Protein AF-A0A944BDN7-F1 (afdb_monomer)

Secondary structure (DSSP, 8-state):
--SHHHHHHHHHHHHHHHHHHHHT----EEETTEEEEEEEETTEEEEEEEEETTTTEEEEEE-S--SEEE--SEEEETTEEEEEEEE--SS----SEEEE-TT--EE-HHHH--TT----EEEE-TT-SSEEEETTEEEETTEEEE--------------

Radius of gyration: 23.09 Å; Cα contacts (8 Å, |Δi|>4): 285; chains: 1; bounding box: 70×32×76 Å

Structure (mmCIF, N/CA/C/O backbone):
data_AF-A0A944BDN7-F1
#
_entry.id   AF-A0A944BDN7-F1
#
loop_
_atom_site.group_PDB
_atom_site.id
_atom_site.type_symbol
_atom_site.label_atom_id
_atom_site.label_alt_id
_atom_site.label_comp_id
_atom_site.label_asym_id
_atom_site.label_entity_id
_atom_site.label_seq_id
_atom_site.pdbx_PDB_ins_code
_atom_site.Cartn_x
_atom_site.Cartn_y
_atom_site.Cartn_z
_atom_site.occupancy
_atom_site.B_iso_or_equiv
_atom_site.auth_seq_id
_atom_site.auth_comp_id
_atom_site.auth_asym_id
_atom_site.auth_atom_id
_atom_site.pdbx_PDB_model_num
ATOM 1 N N . MET A 1 1 ? -31.559 -2.593 60.117 1.00 49.09 1 MET A N 1
ATOM 2 C CA . MET A 1 1 ? -30.182 -2.458 59.587 1.00 49.09 1 MET A CA 1
ATOM 3 C C . MET A 1 1 ? -29.843 -3.607 58.622 1.00 49.09 1 MET A C 1
ATOM 5 O O . MET A 1 1 ? -29.016 -4.442 58.945 1.00 49.09 1 MET A O 1
ATOM 9 N N . LYS A 1 2 ? -30.503 -3.702 57.455 1.00 47.28 2 LYS A N 1
ATOM 10 C CA . LYS A 1 2 ? -30.218 -4.741 56.430 1.00 47.28 2 LYS A CA 1
ATOM 11 C C . LYS A 1 2 ? -29.821 -4.174 55.055 1.00 47.28 2 LYS A C 1
ATOM 13 O O . LYS A 1 2 ? -29.428 -4.930 54.183 1.00 47.28 2 LYS A O 1
ATOM 18 N N . TYR A 1 3 ? -29.879 -2.852 54.877 1.00 44.03 3 TYR A N 1
ATOM 19 C CA . TYR A 1 3 ? -29.644 -2.192 53.585 1.00 44.03 3 TYR A CA 1
ATOM 20 C C . TYR A 1 3 ? -28.173 -1.833 53.308 1.00 44.03 3 TYR A C 1
ATOM 22 O O . TYR A 1 3 ? -27.799 -1.670 52.154 1.00 44.03 3 TYR A O 1
ATOM 30 N N . ILE A 1 4 ? -27.323 -1.750 54.338 1.00 43.09 4 ILE A N 1
ATOM 31 C CA . ILE A 1 4 ? -25.919 -1.324 54.178 1.00 43.09 4 ILE A CA 1
ATOM 32 C C . ILE A 1 4 ? -25.045 -2.458 53.611 1.00 43.09 4 ILE A C 1
ATOM 34 O O . ILE A 1 4 ? -24.152 -2.205 52.809 1.00 43.09 4 ILE A O 1
ATOM 38 N N . ALA A 1 5 ? -25.340 -3.719 53.947 1.00 41.03 5 ALA A N 1
ATOM 39 C CA . ALA A 1 5 ? -24.561 -4.867 53.471 1.00 41.03 5 ALA A CA 1
ATOM 40 C C . ALA A 1 5 ? -24.720 -5.122 51.957 1.00 41.03 5 ALA A C 1
ATOM 42 O O . ALA A 1 5 ? -23.757 -5.493 51.289 1.00 41.03 5 ALA A O 1
ATOM 43 N N . THR A 1 6 ? -25.906 -4.869 51.392 1.00 40.66 6 THR A N 1
ATOM 44 C CA . THR A 1 6 ? -26.178 -5.101 49.962 1.00 40.66 6 THR A CA 1
ATOM 45 C C . THR A 1 6 ? -25.452 -4.100 49.058 1.00 40.66 6 THR A C 1
ATOM 47 O O . THR A 1 6 ? -24.956 -4.482 48.002 1.00 40.66 6 THR A O 1
ATOM 50 N N . ILE A 1 7 ? -25.322 -2.840 49.490 1.00 44.16 7 ILE A N 1
ATOM 51 C CA . ILE A 1 7 ? -24.692 -1.764 48.701 1.00 44.16 7 ILE A CA 1
ATOM 52 C C . ILE A 1 7 ? -23.173 -1.976 48.570 1.00 44.16 7 ILE A C 1
ATOM 54 O O . ILE A 1 7 ? -22.588 -1.713 47.517 1.00 44.16 7 ILE A O 1
ATOM 58 N N . ILE A 1 8 ? -22.530 -2.511 49.613 1.00 45.97 8 ILE A N 1
ATOM 59 C CA . ILE A 1 8 ? -21.083 -2.775 49.614 1.00 45.97 8 ILE A CA 1
ATOM 60 C C . ILE A 1 8 ? -20.741 -3.924 48.650 1.00 45.97 8 ILE A C 1
ATOM 62 O O . ILE A 1 8 ? -19.749 -3.847 47.928 1.00 45.97 8 ILE A O 1
ATOM 66 N N . CYS A 1 9 ? -21.591 -4.952 48.559 1.00 42.69 9 CYS A N 1
ATOM 67 C CA . CYS A 1 9 ? -21.356 -6.098 47.675 1.00 42.69 9 CYS A CA 1
ATOM 68 C C . CYS A 1 9 ? -21.404 -5.713 46.181 1.00 42.69 9 CYS A C 1
ATOM 70 O O . CYS A 1 9 ? -20.581 -6.173 45.391 1.00 42.69 9 CYS A O 1
ATOM 72 N N . THR A 1 10 ? -22.303 -4.802 45.793 1.00 48.69 10 THR A N 1
ATOM 73 C CA . THR A 1 10 ? -22.392 -4.310 44.407 1.00 48.69 10 THR A CA 1
ATOM 74 C C . THR A 1 10 ? -21.248 -3.368 44.026 1.00 48.69 10 THR A C 1
ATOM 76 O O . THR A 1 10 ? -20.785 -3.404 42.889 1.00 48.69 10 THR A O 1
ATOM 79 N N . ALA A 1 11 ? -20.749 -2.558 44.966 1.00 45.28 11 ALA A N 1
ATOM 80 C CA . ALA A 1 11 ? -19.653 -1.622 44.703 1.00 45.28 11 ALA A CA 1
ATOM 81 C C . ALA A 1 11 ? -18.308 -2.339 44.474 1.00 45.28 11 ALA A C 1
ATOM 83 O O . ALA A 1 11 ? -17.548 -1.955 43.586 1.00 45.28 11 ALA A O 1
ATOM 84 N N . VAL A 1 12 ? -18.037 -3.416 45.221 1.00 53.69 12 VAL A N 1
ATOM 85 C CA . VAL A 1 12 ? -16.815 -4.226 45.057 1.00 53.69 12 VAL A CA 1
ATOM 86 C C . VAL A 1 12 ? -16.850 -5.024 43.749 1.00 53.69 12 VAL A C 1
ATOM 88 O O . VAL A 1 12 ? -15.841 -5.089 43.048 1.00 53.69 12 VAL A O 1
ATOM 91 N N . GLY A 1 13 ? -18.017 -5.562 43.373 1.00 47.41 13 GLY A N 1
ATOM 92 C CA . GLY A 1 13 ? -18.203 -6.232 42.082 1.00 47.41 13 GLY A CA 1
ATOM 93 C C . GLY A 1 13 ? -17.990 -5.296 40.887 1.00 47.41 13 GLY A C 1
ATOM 94 O O . GLY A 1 13 ? -17.350 -5.686 39.914 1.00 47.41 13 GLY A O 1
ATOM 95 N N . LEU A 1 14 ? -18.452 -4.043 40.979 1.00 44.72 14 LEU A N 1
ATOM 96 C CA . LEU A 1 14 ? -18.253 -3.040 39.930 1.00 44.72 14 LEU A CA 1
ATOM 97 C C . LEU A 1 14 ? -16.778 -2.619 39.812 1.00 44.72 14 LEU A C 1
ATOM 99 O O . LEU A 1 14 ? -16.263 -2.526 38.701 1.00 44.72 14 LEU A O 1
ATOM 103 N N . LEU A 1 15 ? -16.072 -2.429 40.935 1.00 48.06 15 LEU A N 1
ATOM 104 C CA . LEU A 1 15 ? -14.639 -2.106 40.919 1.00 48.06 15 LEU A CA 1
ATOM 105 C C . LEU A 1 15 ? -13.792 -3.241 40.327 1.00 48.06 15 LEU A C 1
ATOM 107 O O . LEU A 1 15 ? -12.884 -2.971 39.545 1.00 48.06 15 LEU A O 1
ATOM 111 N N . ALA A 1 16 ? -14.107 -4.495 40.669 1.00 48.88 16 ALA A N 1
ATOM 112 C CA . ALA A 1 16 ? -13.433 -5.670 40.119 1.00 48.88 16 ALA A CA 1
ATOM 113 C C . ALA A 1 16 ? -13.690 -5.836 38.611 1.00 48.88 16 ALA A C 1
ATOM 115 O O . ALA A 1 16 ? -12.804 -6.263 37.874 1.00 48.88 16 ALA A O 1
ATOM 116 N N . LEU A 1 17 ? -14.877 -5.450 38.131 1.00 40.81 17 LEU A N 1
ATOM 117 C CA . LEU A 1 17 ? -15.188 -5.445 36.702 1.00 40.81 17 LEU A CA 1
ATOM 118 C C . LEU A 1 17 ? -14.401 -4.351 35.960 1.00 40.81 17 LEU A C 1
ATOM 120 O O . LEU A 1 17 ? -13.863 -4.602 34.885 1.00 40.81 17 LEU A O 1
ATOM 124 N N . ILE A 1 18 ? -14.288 -3.152 36.545 1.00 45.44 18 ILE A N 1
ATOM 125 C CA . ILE A 1 18 ? -13.548 -2.025 35.952 1.00 45.44 18 ILE A CA 1
ATOM 126 C C . ILE A 1 18 ? -12.051 -2.342 35.850 1.00 45.44 18 ILE A C 1
ATOM 128 O O . ILE A 1 18 ? -11.437 -2.045 34.822 1.00 45.44 18 ILE A O 1
ATOM 132 N N . THR A 1 19 ? -11.456 -2.972 36.868 1.00 43.41 19 THR A N 1
ATOM 133 C CA . THR A 1 19 ? -10.043 -3.380 36.818 1.00 43.41 19 THR A CA 1
ATOM 134 C C . THR A 1 19 ? -9.804 -4.529 35.841 1.00 43.41 19 THR A C 1
ATOM 136 O O . THR A 1 19 ? -8.815 -4.500 35.111 1.00 43.41 19 THR A O 1
ATOM 139 N N . TYR A 1 20 ? -10.724 -5.494 35.743 1.00 35.38 20 TYR A N 1
ATOM 140 C CA . TYR A 1 20 ? -10.607 -6.601 34.788 1.00 35.38 20 TYR A CA 1
ATOM 141 C C . TYR A 1 20 ? -10.708 -6.133 33.326 1.00 35.38 20 TYR A C 1
ATOM 143 O O . TYR A 1 20 ? -9.964 -6.607 32.469 1.00 35.38 20 TYR A O 1
ATOM 151 N N . VAL A 1 21 ? -11.557 -5.139 33.038 1.00 41.97 21 VAL A N 1
ATOM 152 C CA . VAL A 1 21 ? -11.663 -4.533 31.697 1.00 41.97 21 VAL A CA 1
ATOM 153 C C . VAL A 1 21 ? -10.387 -3.773 31.308 1.00 41.97 21 VAL A C 1
ATOM 155 O O . VAL A 1 21 ? -9.999 -3.802 30.142 1.00 41.97 21 VAL A O 1
ATOM 158 N N . HIS A 1 22 ? -9.684 -3.154 32.263 1.00 49.41 22 HIS A N 1
ATOM 159 C CA . HIS A 1 22 ? -8.402 -2.491 31.984 1.00 49.41 22 HIS A CA 1
ATOM 160 C C . HIS A 1 22 ? -7.258 -3.477 31.684 1.00 49.41 22 HIS A C 1
ATOM 162 O O . HIS A 1 22 ? -6.333 -3.117 30.962 1.00 49.41 22 HIS A O 1
ATOM 168 N N . MET A 1 23 ? -7.311 -4.717 32.185 1.00 39.00 23 MET A N 1
ATOM 169 C CA . MET A 1 23 ? -6.240 -5.712 31.996 1.00 39.00 23 MET A CA 1
ATOM 170 C C . MET A 1 23 ? -6.269 -6.449 30.648 1.00 39.00 23 MET A C 1
ATOM 172 O O . MET A 1 23 ? -5.298 -7.124 30.314 1.00 39.00 23 MET A O 1
ATOM 176 N N . LEU A 1 24 ? -7.343 -6.328 29.865 1.00 43.53 24 LEU A N 1
ATOM 177 C CA . LEU A 1 24 ? -7.469 -6.981 28.553 1.00 43.53 24 LEU A CA 1
ATOM 178 C C . LEU A 1 24 ? -7.237 -6.030 27.374 1.00 43.53 24 LEU A C 1
ATOM 180 O O . LEU A 1 24 ? -7.395 -6.434 26.219 1.00 43.53 24 LEU A O 1
ATOM 184 N N . MET A 1 25 ? -6.872 -4.773 27.641 1.00 41.41 25 MET A N 1
ATOM 185 C CA . MET A 1 25 ? -6.595 -3.832 26.568 1.00 41.41 25 MET A CA 1
ATOM 186 C C . MET A 1 25 ? -5.186 -4.058 26.003 1.00 41.41 25 MET A C 1
ATOM 188 O O . MET A 1 25 ? -4.218 -4.148 26.761 1.00 41.41 25 MET A O 1
ATOM 192 N N . PRO A 1 26 ? -5.050 -4.152 24.673 1.00 47.59 26 PRO A N 1
ATOM 193 C CA . PRO A 1 26 ? -3.749 -4.143 24.017 1.00 47.59 26 PRO A CA 1
ATOM 194 C C . PRO A 1 26 ? -3.025 -2.829 24.313 1.00 47.59 26 PRO A C 1
ATOM 196 O O . PRO A 1 26 ? -3.636 -1.779 24.518 1.00 47.59 26 PRO A O 1
ATOM 199 N N . THR A 1 27 ? -1.702 -2.874 24.281 1.00 50.56 27 THR A N 1
ATOM 200 C CA . THR A 1 27 ? -0.841 -1.706 24.445 1.00 50.56 27 THR A CA 1
ATOM 201 C C . THR A 1 27 ? -0.886 -0.826 23.190 1.00 50.56 27 THR A C 1
ATOM 203 O O . THR A 1 27 ? 0.023 -0.856 22.364 1.00 50.56 27 THR A O 1
ATOM 206 N N . GLU A 1 28 ? -1.939 -0.016 23.039 1.00 56.44 28 GLU A N 1
ATOM 207 C CA . GLU A 1 28 ? -1.866 1.182 22.199 1.00 56.44 28 GLU A CA 1
ATOM 208 C C . GLU A 1 28 ? -0.836 2.125 22.826 1.00 56.44 28 GLU A C 1
ATOM 210 O O . GLU A 1 28 ? -0.940 2.502 23.996 1.00 56.44 28 GLU A O 1
ATOM 215 N N . LYS A 1 29 ? 0.190 2.494 22.060 1.00 59.22 29 LYS A N 1
ATOM 216 C CA . LYS A 1 29 ? 1.153 3.508 22.486 1.00 59.22 29 LYS A CA 1
ATOM 217 C C . LYS A 1 29 ? 0.855 4.795 21.735 1.00 59.22 29 LYS A C 1
ATOM 219 O O . LYS A 1 29 ? 0.697 4.795 20.516 1.00 59.22 29 LYS A O 1
ATOM 224 N N . GLN A 1 30 ? 0.775 5.893 22.474 1.00 52.03 30 GLN A N 1
ATOM 225 C CA . GLN A 1 30 ? 0.790 7.231 21.903 1.00 52.03 30 GLN A CA 1
ATOM 226 C C . GLN A 1 30 ? 2.258 7.645 21.784 1.00 52.03 30 GLN A C 1
ATOM 228 O O . GLN A 1 30 ? 2.919 7.871 22.795 1.00 52.03 30 GLN A O 1
ATOM 233 N N . LEU A 1 31 ? 2.772 7.699 20.558 1.00 50.09 31 LEU A N 1
ATOM 234 C CA . LEU A 1 31 ? 4.100 8.233 20.261 1.00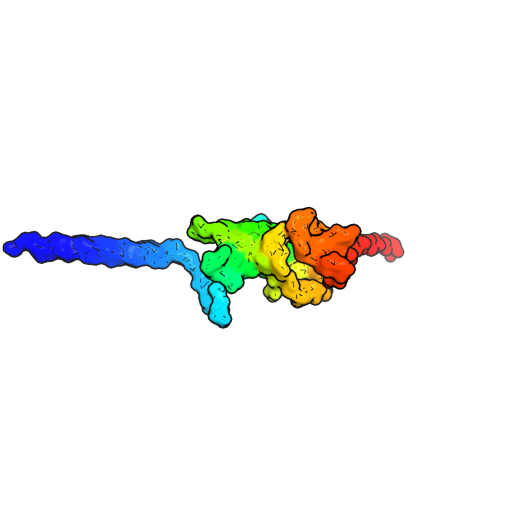 50.09 31 LEU A CA 1
ATOM 235 C C . LEU A 1 31 ? 3.898 9.463 19.375 1.00 50.09 31 LEU A C 1
ATOM 237 O O . LEU A 1 31 ? 3.219 9.364 18.357 1.00 50.09 31 LEU A O 1
ATOM 241 N N . ASP A 1 32 ? 4.404 10.627 19.784 1.00 51.16 32 ASP A N 1
ATOM 242 C CA . ASP A 1 32 ? 4.340 11.874 19.002 1.00 51.16 32 ASP A CA 1
ATOM 243 C C . ASP A 1 32 ? 2.936 12.215 18.457 1.00 51.16 32 ASP A C 1
ATOM 245 O O . ASP A 1 32 ? 2.761 12.566 17.293 1.00 51.16 32 ASP A O 1
ATOM 249 N N . ASN A 1 33 ? 1.898 12.070 19.295 1.00 52.41 33 ASN A N 1
ATOM 250 C CA . ASN A 1 33 ? 0.478 12.254 18.937 1.00 52.41 33 ASN A CA 1
ATOM 251 C C . ASN A 1 33 ? -0.073 11.308 17.853 1.00 52.41 33 ASN A C 1
ATOM 253 O O . ASN A 1 33 ? -1.235 11.437 17.460 1.00 52.41 33 ASN A O 1
ATOM 257 N N . LYS A 1 34 ? 0.702 10.311 17.423 1.00 64.62 34 LYS A N 1
ATOM 258 C CA . LYS A 1 34 ? 0.259 9.244 16.532 1.00 64.62 34 LYS A CA 1
ATOM 259 C C . LYS A 1 34 ? -0.079 8.020 17.374 1.00 64.62 34 LYS A C 1
ATOM 261 O O . LYS A 1 34 ? 0.745 7.490 18.117 1.00 64.62 34 LYS A O 1
ATOM 266 N N . PHE A 1 35 ? -1.326 7.580 17.283 1.00 66.19 35 PHE A N 1
ATOM 267 C CA . PHE A 1 35 ? -1.707 6.297 17.853 1.00 66.19 35 PHE A CA 1
ATOM 268 C C . PHE A 1 35 ? -1.112 5.205 16.967 1.00 66.19 35 PHE A C 1
ATOM 270 O O . PHE A 1 35 ? -1.301 5.229 15.745 1.00 66.19 35 PHE A O 1
ATOM 277 N N . ILE A 1 36 ? -0.379 4.284 17.586 1.00 83.31 36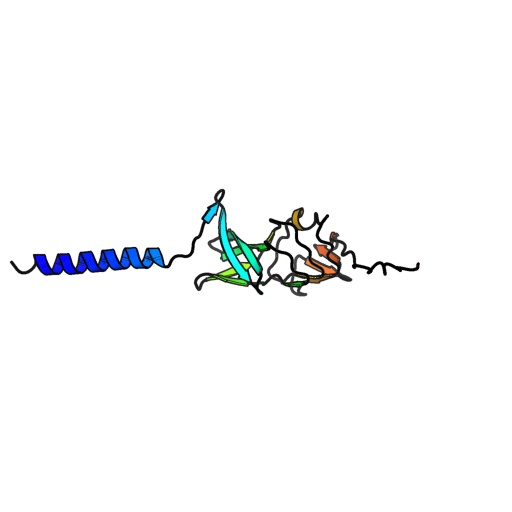 ILE A N 1
ATOM 278 C CA . ILE A 1 36 ? 0.255 3.169 16.894 1.00 83.31 36 ILE A CA 1
ATOM 279 C C . ILE A 1 36 ? -0.072 1.847 17.580 1.00 83.31 36 ILE A C 1
ATOM 281 O O . ILE A 1 36 ? -0.181 1.775 18.807 1.00 83.31 36 ILE A O 1
ATOM 285 N N . PHE A 1 37 ? -0.200 0.799 16.776 1.00 85.62 37 PHE A N 1
ATOM 286 C CA . PHE A 1 37 ? -0.284 -0.574 17.255 1.00 85.62 37 PHE A CA 1
ATOM 287 C C . PHE A 1 37 ? 0.567 -1.489 16.379 1.00 85.62 37 PHE A C 1
ATOM 289 O O . PHE A 1 37 ? 0.821 -1.204 15.210 1.00 85.62 37 PHE A O 1
ATOM 296 N N . GLU A 1 38 ? 1.028 -2.591 16.958 1.00 87.19 38 GLU A N 1
ATOM 297 C CA . GLU A 1 38 ? 1.806 -3.600 16.250 1.00 87.19 38 GLU A CA 1
ATOM 298 C C . GLU A 1 38 ? 0.970 -4.858 16.060 1.00 87.19 38 GLU A C 1
ATOM 300 O O . GLU A 1 38 ? 0.265 -5.302 16.968 1.00 87.19 38 GLU A O 1
ATOM 305 N N . GLN A 1 39 ? 1.071 -5.461 14.882 1.00 85.94 39 GLN A N 1
ATOM 306 C CA . GLN A 1 39 ? 0.411 -6.725 14.597 1.00 85.94 39 GLN A CA 1
ATOM 307 C C . GLN A 1 39 ? 1.278 -7.575 13.678 1.00 85.94 39 GLN A C 1
ATOM 309 O O . GLN A 1 39 ? 1.965 -7.070 12.790 1.00 85.94 39 GLN A O 1
ATOM 314 N N . LYS A 1 40 ? 1.244 -8.891 13.897 1.00 84.38 40 LYS A N 1
ATOM 315 C CA . LYS A 1 40 ? 1.830 -9.845 12.962 1.00 84.38 40 LYS A CA 1
ATOM 316 C C . LYS A 1 40 ? 0.877 -10.068 11.795 1.00 84.38 40 LYS A C 1
ATOM 318 O O . LYS A 1 40 ? -0.250 -10.514 11.994 1.00 84.38 40 LYS A O 1
ATOM 323 N N . VAL A 1 41 ? 1.364 -9.816 10.589 1.00 80.56 41 VAL A N 1
ATOM 324 C CA . VAL A 1 41 ? 0.713 -10.167 9.326 1.00 80.56 41 VAL A CA 1
ATOM 325 C C . VAL A 1 41 ? 1.685 -11.065 8.575 1.00 80.56 41 VAL A C 1
ATOM 327 O O . VAL A 1 41 ? 2.839 -10.693 8.386 1.00 80.56 41 VAL A O 1
ATOM 330 N N . ASN A 1 42 ? 1.253 -12.267 8.186 1.00 77.38 42 ASN A N 1
ATOM 331 C CA . ASN A 1 42 ? 2.097 -13.227 7.460 1.00 77.38 42 ASN A CA 1
ATOM 332 C C . ASN A 1 42 ? 3.466 -13.458 8.137 1.00 77.38 42 ASN A C 1
ATOM 334 O O . ASN A 1 42 ? 4.511 -13.419 7.493 1.00 77.38 42 ASN A O 1
ATOM 338 N N . ASN A 1 43 ? 3.451 -13.658 9.461 1.00 77.25 43 ASN A N 1
ATOM 339 C CA . ASN A 1 43 ? 4.630 -13.830 10.324 1.00 77.25 43 ASN A CA 1
ATOM 340 C C . ASN A 1 43 ? 5.572 -12.625 10.443 1.00 77.25 43 ASN A C 1
ATOM 342 O O . ASN A 1 43 ? 6.620 -12.747 11.077 1.00 77.25 43 ASN A O 1
ATOM 346 N N . VAL A 1 44 ? 5.190 -11.455 9.930 1.00 77.50 44 VAL A N 1
ATOM 347 C CA . VAL A 1 44 ? 5.977 -10.230 10.066 1.00 77.50 44 VAL A CA 1
ATOM 348 C C . VAL A 1 44 ? 5.271 -9.209 10.920 1.00 77.50 44 VAL A C 1
ATOM 350 O O . VAL A 1 44 ? 4.097 -8.902 10.731 1.00 77.50 44 VAL A O 1
ATOM 353 N N . THR A 1 45 ? 6.016 -8.695 11.894 1.00 84.56 45 THR A N 1
ATOM 354 C CA . THR A 1 45 ? 5.573 -7.585 12.725 1.00 84.56 45 THR A CA 1
ATOM 355 C C . THR A 1 45 ? 5.534 -6.321 11.880 1.00 84.56 45 THR A C 1
ATOM 357 O O . THR A 1 45 ? 6.542 -5.900 11.305 1.00 84.56 45 THR A O 1
ATOM 360 N N . MET A 1 46 ? 4.357 -5.718 11.828 1.00 86.19 46 MET A N 1
ATOM 361 C CA . MET A 1 46 ? 4.102 -4.449 11.169 1.00 86.19 46 MET A CA 1
ATOM 362 C C . MET A 1 46 ? 3.627 -3.445 12.214 1.00 86.19 46 MET A C 1
ATOM 364 O O . MET A 1 46 ? 2.832 -3.791 13.093 1.00 86.19 46 MET A O 1
ATOM 368 N N . THR A 1 47 ? 4.123 -2.216 12.117 1.00 89.31 47 THR A N 1
ATOM 369 C CA . THR A 1 47 ? 3.580 -1.066 12.835 1.00 89.31 47 THR A CA 1
ATOM 370 C C . THR A 1 47 ? 2.436 -0.496 12.003 1.00 89.31 47 THR A C 1
ATOM 372 O O . THR A 1 47 ? 2.595 -0.246 10.809 1.00 89.31 47 THR A O 1
ATOM 375 N N . PHE A 1 48 ? 1.299 -0.242 12.633 1.00 90.06 48 PHE A N 1
ATOM 376 C CA . PHE A 1 48 ? 0.182 0.480 12.044 1.00 90.06 48 PHE A CA 1
ATOM 377 C C . PHE A 1 48 ? 0.018 1.805 12.760 1.00 90.06 48 PHE A C 1
ATOM 379 O O . PHE A 1 48 ? 0.108 1.874 13.983 1.00 90.06 48 PHE A O 1
ATOM 386 N N . SER A 1 49 ? -0.221 2.863 11.997 1.00 90.94 49 SER A N 1
ATOM 387 C CA . SER A 1 49 ? -0.529 4.179 12.541 1.00 90.94 49 SER A CA 1
ATOM 388 C C . SER A 1 49 ? -1.870 4.669 12.030 1.00 90.94 49 SER A C 1
ATOM 390 O O . SER A 1 49 ? -2.126 4.593 10.832 1.00 90.94 49 SER A O 1
ATOM 392 N N . TYR A 1 50 ? -2.699 5.251 12.891 1.00 89.94 50 TYR A N 1
ATOM 393 C CA . TYR A 1 50 ? -3.952 5.848 12.430 1.00 89.94 50 TYR A CA 1
ATOM 394 C C . TYR A 1 50 ? -3.682 7.069 11.543 1.00 89.94 50 TYR A C 1
ATOM 396 O O . TYR A 1 50 ? -2.980 7.995 11.948 1.00 89.94 50 TYR A O 1
ATOM 404 N N . ILE A 1 51 ? -4.271 7.065 10.348 1.00 88.38 51 ILE A N 1
ATOM 405 C CA . ILE A 1 51 ? -4.408 8.251 9.493 1.00 88.38 51 ILE A CA 1
ATOM 406 C C . ILE A 1 51 ? -5.692 8.976 9.875 1.00 88.38 51 ILE A C 1
ATOM 408 O O . ILE A 1 51 ? -5.699 10.186 10.077 1.00 88.38 51 ILE A O 1
ATOM 412 N N . ASN A 1 52 ? -6.779 8.217 10.017 1.00 87.94 52 ASN A N 1
ATOM 413 C CA . ASN A 1 52 ? -8.073 8.744 10.407 1.00 87.94 52 ASN A CA 1
ATOM 414 C C . ASN A 1 52 ? -8.831 7.690 11.224 1.00 87.94 52 ASN A C 1
ATOM 416 O O . ASN A 1 52 ? -9.166 6.607 10.742 1.00 87.94 52 ASN A O 1
ATOM 420 N N . LYS A 1 53 ? -9.089 8.011 12.496 1.00 82.31 53 LYS A N 1
ATOM 421 C CA . LYS A 1 53 ? -9.766 7.098 13.427 1.00 82.31 53 LYS A CA 1
ATOM 422 C C . LYS A 1 53 ? -11.242 6.910 13.083 1.00 82.31 53 LYS A C 1
ATOM 424 O O . LYS A 1 53 ? -11.770 5.817 13.258 1.00 82.31 53 LYS A O 1
ATOM 429 N N . GLN A 1 54 ? -11.903 7.956 12.592 1.00 86.75 54 GLN A N 1
ATOM 430 C CA . GLN A 1 54 ? -13.324 7.947 12.259 1.00 86.75 54 GLN A CA 1
ATOM 431 C C . GLN A 1 54 ? -13.598 7.063 11.036 1.00 86.75 54 GLN A C 1
ATOM 433 O O . GLN A 1 54 ? -14.539 6.272 11.049 1.00 86.75 54 GLN A O 1
ATOM 438 N N . THR A 1 55 ? -12.753 7.155 10.007 1.00 91.56 55 THR A N 1
ATOM 439 C CA . THR A 1 55 ? -12.856 6.339 8.783 1.00 91.56 55 THR A CA 1
ATOM 440 C C . THR A 1 55 ? -12.145 4.991 8.894 1.00 91.56 55 THR A C 1
ATOM 442 O O . THR A 1 55 ? -12.257 4.174 7.983 1.00 91.56 55 THR A O 1
ATOM 445 N N . LYS A 1 56 ? -11.465 4.724 10.021 1.00 93.38 56 LYS A N 1
ATOM 446 C CA . LYS A 1 56 ? -10.694 3.496 10.284 1.00 93.38 56 LYS A CA 1
ATOM 447 C C . LYS A 1 56 ? -9.597 3.265 9.241 1.00 93.38 56 LYS A C 1
ATOM 449 O O . LYS A 1 56 ? -9.347 2.136 8.823 1.00 93.38 56 LYS A O 1
ATOM 454 N N . GLU A 1 57 ? -8.944 4.344 8.831 1.00 94.44 57 GLU A N 1
ATOM 455 C CA . GLU A 1 57 ? -7.845 4.322 7.873 1.00 94.44 57 GLU A CA 1
ATOM 456 C C . GLU A 1 57 ? -6.501 4.353 8.600 1.00 94.44 57 GLU A C 1
ATOM 458 O O . GLU A 1 57 ? -6.275 5.175 9.499 1.00 94.44 57 GLU A O 1
ATOM 463 N N . VAL A 1 58 ? -5.601 3.459 8.195 1.00 94.31 58 VAL A N 1
ATOM 464 C CA . VAL A 1 58 ? -4.271 3.312 8.789 1.00 94.31 58 VAL A CA 1
ATOM 465 C C . VAL A 1 58 ? -3.169 3.333 7.730 1.00 94.31 58 VAL A C 1
ATOM 467 O O . VAL A 1 58 ? -3.370 2.946 6.576 1.00 94.31 58 VAL A O 1
ATOM 470 N N . SER A 1 59 ? -1.997 3.783 8.163 1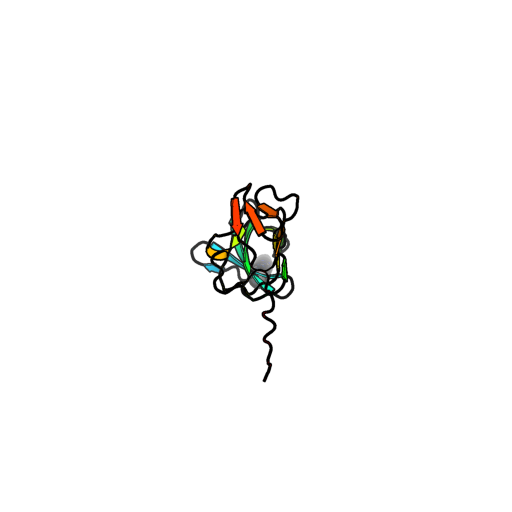.00 93.25 59 SER A N 1
ATOM 471 C CA . SER A 1 59 ? -0.715 3.626 7.484 1.00 93.25 59 SER A CA 1
ATOM 472 C C . SER A 1 59 ? -0.019 2.375 8.014 1.00 93.25 59 SER A C 1
ATOM 474 O O . SER A 1 59 ? -0.079 2.112 9.218 1.00 93.25 59 SER A O 1
ATOM 476 N N . MET A 1 60 ? 0.611 1.603 7.133 1.00 90.69 60 MET A N 1
ATOM 477 C CA . MET A 1 60 ? 1.336 0.377 7.463 1.00 90.69 60 MET A CA 1
ATOM 478 C C . MET A 1 60 ? 2.838 0.556 7.232 1.00 90.69 60 MET A C 1
ATOM 480 O O . MET A 1 60 ? 3.254 0.956 6.146 1.00 90.69 60 MET A O 1
ATOM 484 N N . SER A 1 61 ? 3.639 0.148 8.217 1.00 87.81 61 SER A N 1
ATOM 485 C CA . SER A 1 61 ? 5.101 0.093 8.156 1.00 87.81 61 SER A CA 1
ATOM 486 C C . SER A 1 61 ? 5.604 -1.303 8.535 1.00 87.81 61 SER A C 1
ATOM 488 O O . SER A 1 61 ? 5.444 -1.713 9.689 1.00 87.81 61 SER A O 1
ATOM 490 N N . PRO A 1 62 ? 6.244 -2.062 7.632 1.00 80.62 62 PRO A N 1
ATOM 491 C CA . PRO A 1 62 ? 6.881 -3.317 8.009 1.00 80.62 62 PRO A CA 1
ATOM 492 C C . PRO A 1 62 ? 8.165 -3.043 8.796 1.00 80.62 62 PRO A C 1
ATOM 494 O O . PRO A 1 62 ? 8.948 -2.164 8.431 1.00 80.62 62 PRO A O 1
ATOM 497 N N . ARG A 1 63 ? 8.412 -3.823 9.856 1.00 73.19 63 ARG A N 1
ATOM 498 C CA . ARG A 1 63 ? 9.660 -3.730 10.638 1.00 73.19 63 ARG A CA 1
ATOM 499 C C . ARG A 1 63 ? 10.786 -4.623 10.133 1.00 73.19 63 ARG A C 1
ATOM 501 O O . ARG A 1 63 ? 11.934 -4.401 10.505 1.00 73.19 63 ARG A O 1
ATOM 508 N N . TYR A 1 64 ? 10.475 -5.626 9.315 1.00 67.50 64 TYR A N 1
ATOM 509 C CA . TYR A 1 64 ? 11.437 -6.648 8.918 1.00 67.50 64 TYR A CA 1
ATOM 510 C C . TYR A 1 64 ? 11.381 -6.983 7.432 1.00 67.50 64 TYR A C 1
ATOM 512 O O . TYR A 1 64 ? 10.388 -6.753 6.743 1.00 67.50 64 TYR A O 1
ATOM 520 N N . ILE A 1 65 ? 12.491 -7.573 7.002 1.00 63.44 65 ILE A N 1
ATOM 521 C CA . ILE A 1 65 ? 12.784 -8.103 5.677 1.00 63.44 65 ILE A CA 1
ATOM 522 C C . ILE A 1 65 ? 11.772 -9.196 5.300 1.00 63.44 65 ILE A C 1
ATOM 524 O O . ILE A 1 65 ? 11.610 -10.180 6.025 1.00 63.44 65 ILE A O 1
ATOM 528 N N . GLN A 1 66 ? 11.127 -9.042 4.144 1.00 69.75 66 GLN A N 1
ATOM 529 C CA . GLN A 1 66 ? 10.405 -10.112 3.457 1.00 69.75 66 GLN A CA 1
ATOM 530 C C . GLN A 1 66 ? 10.763 -10.059 1.989 1.00 69.75 66 GLN A C 1
ATOM 532 O O . GLN A 1 66 ? 10.511 -9.046 1.351 1.00 69.75 66 GLN A O 1
ATOM 537 N N . ARG A 1 67 ? 11.228 -11.181 1.435 1.00 77.19 67 ARG A N 1
ATOM 538 C CA . ARG A 1 67 ? 11.440 -11.298 -0.012 1.00 77.19 67 ARG A CA 1
ATOM 539 C C . ARG A 1 67 ? 10.169 -11.012 -0.806 1.00 77.19 67 ARG A C 1
ATOM 541 O O . ARG A 1 67 ? 10.243 -10.384 -1.845 1.00 77.19 67 ARG A O 1
A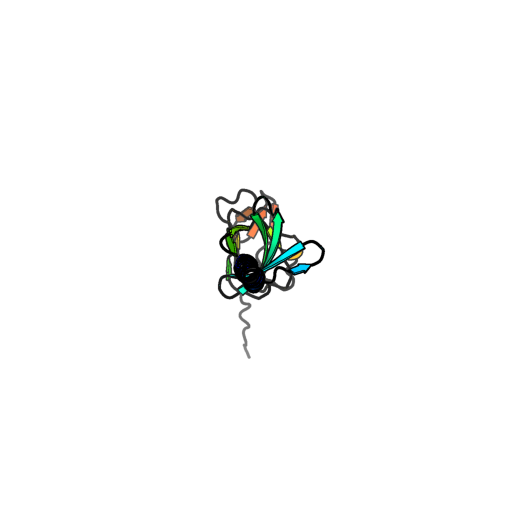TOM 548 N N . ASN A 1 68 ? 9.014 -11.440 -0.304 1.00 83.12 68 ASN A N 1
ATOM 549 C CA . ASN A 1 68 ? 7.727 -11.212 -0.952 1.00 83.12 68 ASN A CA 1
ATOM 550 C C . ASN A 1 68 ? 6.814 -10.479 0.023 1.00 83.12 68 ASN A C 1
ATOM 552 O O . ASN A 1 68 ? 6.252 -11.098 0.930 1.00 83.12 68 ASN A O 1
ATOM 556 N N . LEU A 1 69 ? 6.695 -9.165 -0.143 1.00 84.94 69 LEU A N 1
ATOM 557 C CA . LEU A 1 69 ? 5.827 -8.344 0.683 1.00 84.94 69 LEU A CA 1
ATOM 558 C C . LEU A 1 69 ? 4.473 -8.173 -0.002 1.00 84.94 69 LEU A C 1
ATOM 560 O O . LEU A 1 69 ? 4.349 -7.535 -1.046 1.00 84.94 69 LEU A O 1
ATOM 564 N N . ILE A 1 70 ? 3.438 -8.710 0.632 1.00 88.50 70 ILE A N 1
ATOM 565 C CA . ILE A 1 70 ? 2.050 -8.488 0.232 1.00 88.50 70 ILE A CA 1
ATOM 566 C C . ILE A 1 70 ? 1.450 -7.521 1.238 1.00 88.50 70 ILE A C 1
ATOM 568 O O . ILE A 1 70 ? 1.279 -7.873 2.407 1.00 88.50 70 ILE A O 1
ATOM 572 N N . ILE A 1 71 ? 1.135 -6.308 0.790 1.00 89.44 71 ILE A N 1
ATOM 573 C CA . ILE A 1 71 ? 0.409 -5.356 1.623 1.00 89.44 71 ILE A CA 1
ATOM 574 C C . ILE A 1 71 ? -1.056 -5.818 1.673 1.00 89.44 71 ILE A C 1
ATOM 576 O O . ILE A 1 71 ? -1.699 -5.906 0.624 1.00 89.44 71 ILE A O 1
ATOM 580 N N . PRO A 1 72 ? -1.614 -6.144 2.850 1.00 92.62 72 PRO A N 1
ATOM 581 C CA . PRO A 1 72 ? -3.035 -6.438 2.946 1.00 92.62 72 PRO A CA 1
ATOM 582 C C . PRO A 1 72 ? -3.857 -5.165 2.715 1.00 92.62 72 PRO A C 1
ATOM 584 O O . PRO A 1 72 ? -3.460 -4.073 3.113 1.00 92.62 72 PRO A O 1
ATOM 587 N N . ALA A 1 73 ? -5.030 -5.302 2.096 1.00 95.06 73 ALA A N 1
ATOM 588 C CA . ALA A 1 73 ? -5.941 -4.171 1.909 1.00 95.06 73 ALA A CA 1
ATOM 589 C C . ALA A 1 73 ? -6.602 -3.730 3.229 1.00 95.06 73 ALA A C 1
ATOM 591 O O . ALA A 1 73 ? -6.921 -2.556 3.438 1.00 95.06 73 ALA A O 1
ATOM 592 N N . GLU A 1 74 ? -6.801 -4.693 4.129 1.00 95.38 74 GLU A N 1
ATOM 593 C CA . GLU A 1 74 ? -7.431 -4.513 5.429 1.00 95.38 74 GLU A CA 1
ATOM 594 C C . GLU A 1 74 ? -6.771 -5.404 6.479 1.00 95.38 74 GLU A C 1
ATOM 596 O O . GLU A 1 74 ? -6.259 -6.484 6.178 1.00 95.38 74 GLU A O 1
ATOM 601 N N . ILE A 1 75 ? -6.852 -4.980 7.736 1.00 93.81 75 ILE A N 1
ATOM 602 C CA . ILE A 1 75 ? -6.498 -5.797 8.898 1.00 93.81 75 ILE A CA 1
ATOM 603 C C . ILE A 1 75 ? -7.598 -5.720 9.950 1.00 93.81 75 ILE A C 1
ATOM 605 O O . ILE A 1 75 ? -8.369 -4.763 10.004 1.00 93.81 75 ILE A O 1
ATOM 609 N N . THR A 1 76 ? -7.660 -6.729 10.814 1.00 93.06 76 THR A N 1
ATOM 610 C CA . THR A 1 76 ? -8.525 -6.706 11.997 1.00 93.06 76 THR A CA 1
ATOM 611 C C . THR A 1 76 ? -7.670 -6.603 13.248 1.00 93.06 76 THR A C 1
ATOM 613 O O . THR A 1 76 ? -6.812 -7.455 13.476 1.00 93.06 76 THR A O 1
ATOM 616 N N . HIS A 1 77 ? -7.947 -5.587 14.064 1.00 88.44 77 HIS A N 1
ATOM 617 C CA . HIS A 1 77 ? -7.328 -5.361 15.365 1.00 88.44 77 HIS A CA 1
ATOM 618 C C . HIS A 1 77 ? -8.448 -5.082 16.384 1.00 88.44 77 HIS A C 1
ATOM 620 O O . HIS A 1 77 ? -9.283 -4.205 16.170 1.00 88.44 77 HIS A O 1
ATOM 626 N N . HIS A 1 78 ? -8.538 -5.891 17.447 1.00 87.12 78 HIS A N 1
ATOM 627 C CA . HIS A 1 78 ? -9.601 -5.832 18.474 1.00 87.12 78 HIS A CA 1
ATOM 628 C C . HIS A 1 78 ? -11.025 -5.798 17.904 1.00 87.12 78 HIS A C 1
ATOM 630 O O . HIS A 1 78 ? -11.806 -4.891 18.187 1.00 87.12 78 HIS A O 1
ATOM 636 N N . ASN A 1 79 ? -11.359 -6.784 17.063 1.00 89.06 79 ASN A N 1
ATOM 637 C CA . ASN A 1 79 ? -12.660 -6.909 16.386 1.00 89.06 79 ASN A CA 1
ATOM 638 C C . ASN A 1 79 ? -13.056 -5.699 15.523 1.00 89.06 79 ASN A C 1
ATOM 640 O O . ASN A 1 79 ? -14.193 -5.605 15.063 1.00 89.06 79 ASN A O 1
ATOM 644 N N . THR A 1 80 ? -12.118 -4.790 15.263 1.00 90.50 80 THR A N 1
ATOM 645 C CA . THR A 1 80 ? -12.319 -3.641 14.391 1.00 90.50 80 THR A CA 1
ATOM 646 C C . THR A 1 80 ? -11.501 -3.832 13.127 1.00 90.50 80 THR A C 1
ATOM 648 O O . THR A 1 80 ? -10.305 -4.115 13.183 1.00 90.50 80 THR A O 1
ATOM 651 N N . ARG A 1 81 ? -12.164 -3.694 11.976 1.00 95.00 81 ARG A N 1
ATOM 652 C CA . ARG A 1 81 ? -11.504 -3.688 10.670 1.00 95.00 81 ARG A CA 1
ATOM 653 C C . ARG A 1 81 ? -10.957 -2.303 10.365 1.00 95.00 81 ARG A C 1
ATOM 655 O O . ARG A 1 81 ? -11.682 -1.319 10.517 1.00 95.00 81 ARG A O 1
ATOM 662 N N . TYR A 1 82 ? -9.718 -2.267 9.900 1.00 94.75 82 TYR A N 1
ATOM 663 C CA . TYR A 1 82 ? -9.026 -1.069 9.456 1.00 94.75 82 TYR A CA 1
ATOM 664 C C . TYR A 1 82 ? -8.613 -1.229 8.003 1.00 94.75 82 TYR A C 1
ATOM 666 O O . TYR A 1 82 ? -8.034 -2.253 7.634 1.00 94.75 82 TYR A O 1
ATOM 674 N N . ARG A 1 83 ? -8.892 -0.207 7.195 1.00 96.69 83 ARG A N 1
ATOM 675 C CA . ARG A 1 83 ? -8.449 -0.140 5.804 1.00 96.69 83 ARG A CA 1
ATOM 676 C C . ARG A 1 83 ? -7.032 0.412 5.773 1.00 96.69 83 ARG A C 1
ATOM 678 O O . ARG A 1 83 ? -6.763 1.472 6.341 1.00 96.69 83 ARG A O 1
ATOM 685 N N . ILE A 1 84 ? -6.134 -0.287 5.094 1.00 95.25 84 ILE A N 1
ATOM 686 C CA . ILE A 1 84 ? -4.759 0.170 4.912 1.00 95.25 84 ILE A CA 1
ATOM 687 C C . ILE A 1 84 ? -4.730 1.026 3.658 1.00 95.25 84 ILE A C 1
ATOM 689 O O . ILE A 1 84 ? -5.004 0.545 2.558 1.00 95.25 84 ILE A O 1
ATOM 693 N N . VAL A 1 85 ? -4.445 2.312 3.835 1.00 96.06 85 VAL A N 1
ATOM 694 C CA . VAL A 1 85 ? -4.493 3.299 2.745 1.00 96.06 85 VAL A CA 1
ATOM 695 C C . VAL A 1 85 ? -3.150 3.948 2.467 1.00 96.06 85 VAL A C 1
ATOM 697 O O . VAL A 1 85 ? -2.997 4.618 1.449 1.00 96.06 85 VAL A O 1
ATOM 700 N N . GLU A 1 86 ? -2.171 3.728 3.335 1.00 94.06 86 GLU A N 1
ATOM 701 C CA . GLU A 1 86 ? -0.819 4.220 3.145 1.00 94.06 86 GLU A CA 1
ATOM 702 C C . GLU A 1 86 ? 0.197 3.139 3.473 1.00 94.06 86 GLU A C 1
ATOM 704 O O . GLU A 1 86 ? 0.033 2.367 4.421 1.00 94.06 86 GLU A O 1
ATOM 709 N N . PHE A 1 87 ? 1.255 3.117 2.674 1.00 89.38 87 PHE A N 1
ATOM 710 C CA . PHE A 1 87 ? 2.441 2.329 2.933 1.00 89.38 87 PHE A CA 1
ATOM 711 C C . PHE A 1 87 ? 3.595 3.273 3.266 1.00 89.38 87 PHE A C 1
ATOM 713 O O . PHE A 1 87 ? 4.014 4.073 2.427 1.00 89.38 87 PHE A O 1
ATOM 720 N N . SER A 1 88 ? 4.090 3.198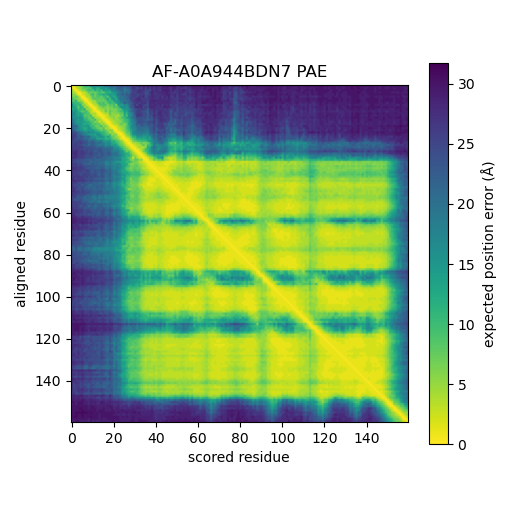 4.498 1.00 86.06 88 SER A N 1
ATOM 721 C CA . SER A 1 88 ? 5.174 4.045 4.989 1.00 86.06 88 SER A CA 1
ATOM 722 C C . SER A 1 88 ? 6.401 3.222 5.352 1.00 86.06 88 SER A C 1
ATOM 724 O O . SER A 1 88 ? 6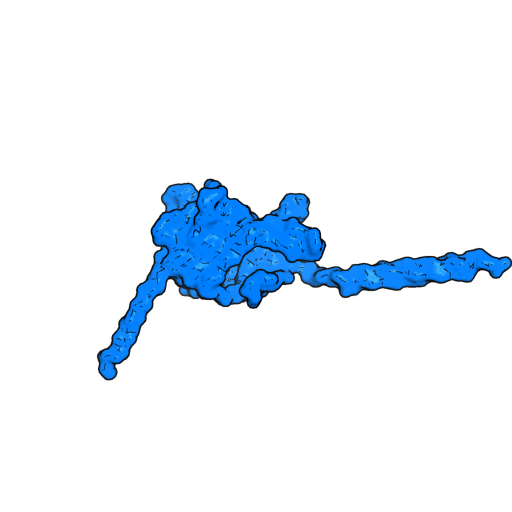.318 2.054 5.732 1.00 86.06 88 SER A O 1
ATOM 726 N N . LYS A 1 89 ? 7.576 3.843 5.243 1.00 72.81 89 LYS A N 1
ATOM 727 C CA . LYS A 1 89 ? 8.835 3.221 5.644 1.00 72.81 89 LYS A CA 1
ATOM 728 C C . LYS A 1 89 ? 9.228 3.714 7.019 1.00 72.81 89 LYS A C 1
ATOM 730 O O . LYS A 1 89 ? 9.423 4.907 7.224 1.00 72.81 89 LYS A O 1
ATOM 735 N N . GLU A 1 90 ? 9.420 2.769 7.923 1.00 62.69 90 GLU A N 1
ATOM 736 C CA . GLU A 1 90 ? 10.059 3.020 9.215 1.00 62.69 90 GLU A CA 1
ATOM 737 C C . GLU A 1 90 ? 11.485 2.434 9.231 1.00 62.69 90 GLU A C 1
ATOM 739 O O . GLU A 1 90 ? 12.387 3.011 9.831 1.00 62.69 90 GLU A O 1
ATOM 744 N N . TYR A 1 91 ? 11.729 1.350 8.476 1.00 60.03 91 TYR A N 1
ATOM 745 C CA . TYR A 1 91 ? 13.010 0.637 8.439 1.00 60.03 91 TYR A CA 1
ATOM 746 C C . TYR A 1 91 ? 13.392 0.151 7.032 1.00 60.03 91 TYR A C 1
ATOM 748 O O . TYR A 1 91 ? 12.605 0.201 6.088 1.00 60.03 91 TYR A O 1
ATOM 756 N N . SER A 1 92 ? 14.642 -0.296 6.879 1.00 57.31 92 SER A N 1
ATOM 757 C CA . SER A 1 92 ? 15.145 -0.882 5.634 1.00 57.31 92 SER A CA 1
ATOM 758 C C . SER A 1 92 ? 14.405 -2.179 5.319 1.00 57.31 92 SER A C 1
ATOM 760 O O . SER A 1 92 ? 14.497 -3.140 6.079 1.00 57.31 92 SER A O 1
ATOM 762 N N . LEU A 1 93 ? 13.706 -2.208 4.190 1.00 61.66 93 LEU A N 1
ATOM 763 C CA . LEU A 1 93 ? 13.169 -3.438 3.623 1.00 61.66 93 LEU A CA 1
ATOM 764 C C . LEU A 1 93 ? 14.260 -4.086 2.766 1.00 61.66 93 LEU A C 1
ATOM 766 O O . LEU A 1 93 ? 15.092 -3.385 2.198 1.00 61.66 93 LEU A O 1
ATOM 770 N N . ASP A 1 94 ? 14.274 -5.407 2.719 1.00 67.12 94 ASP A N 1
ATOM 771 C CA . ASP A 1 94 ? 14.949 -6.182 1.682 1.00 67.12 94 ASP A CA 1
ATOM 772 C C . ASP A 1 94 ? 13.839 -7.054 1.098 1.00 67.12 94 ASP A C 1
ATOM 774 O O . ASP A 1 94 ? 13.268 -7.905 1.785 1.00 67.12 94 ASP A O 1
ATOM 778 N N . CYS A 1 95 ? 13.373 -6.670 -0.083 1.00 72.81 95 CYS A N 1
ATOM 779 C CA . CYS A 1 95 ? 12.157 -7.182 -0.688 1.00 72.81 95 CYS A CA 1
ATOM 780 C C . CYS A 1 95 ? 12.426 -7.404 -2.166 1.00 72.81 95 CYS A C 1
ATOM 782 O O . CYS A 1 95 ? 12.795 -6.461 -2.853 1.00 72.81 95 CYS A O 1
ATOM 784 N N . ASP A 1 96 ? 12.235 -8.633 -2.637 1.00 81.75 96 ASP A N 1
ATOM 785 C CA . ASP A 1 96 ? 12.357 -8.990 -4.046 1.00 81.75 96 ASP A CA 1
ATOM 786 C C . ASP A 1 96 ? 11.080 -8.601 -4.800 1.00 81.75 96 ASP A C 1
ATOM 788 O O . ASP A 1 96 ? 11.152 -8.091 -5.917 1.00 81.75 96 ASP A O 1
ATOM 792 N N . THR A 1 97 ? 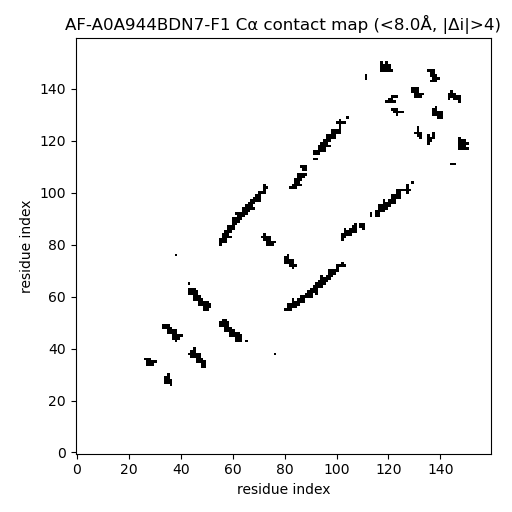9.906 -8.840 -4.205 1.00 86.38 97 THR A N 1
ATOM 793 C CA . THR A 1 97 ? 8.610 -8.585 -4.840 1.00 86.38 97 THR A CA 1
ATOM 794 C C . THR A 1 97 ? 7.615 -7.890 -3.919 1.00 86.38 97 THR A C 1
ATOM 796 O O . THR A 1 97 ? 7.450 -8.258 -2.756 1.00 86.38 97 THR A O 1
ATOM 799 N N . LEU A 1 98 ? 6.911 -6.895 -4.457 1.00 87.81 98 LEU A N 1
ATOM 800 C CA . LEU A 1 98 ? 5.895 -6.128 -3.739 1.00 87.81 98 LEU A CA 1
ATOM 801 C C . LEU A 1 98 ? 4.538 -6.250 -4.435 1.00 87.81 98 LEU A C 1
ATOM 803 O O . LEU A 1 98 ? 4.437 -6.030 -5.642 1.00 87.81 98 LEU A O 1
ATOM 807 N N . PHE A 1 99 ? 3.489 -6.540 -3.667 1.00 92.12 99 PHE A N 1
ATOM 808 C CA . PHE A 1 99 ? 2.104 -6.394 -4.116 1.00 92.12 99 PHE A CA 1
ATOM 809 C C . PHE A 1 99 ? 1.423 -5.215 -3.417 1.00 92.12 99 PHE A C 1
ATOM 811 O O . PHE A 1 99 ? 1.401 -5.142 -2.184 1.00 92.12 99 PHE A O 1
ATOM 818 N N . ILE A 1 100 ? 0.841 -4.319 -4.218 1.00 93.94 100 ILE A N 1
ATOM 819 C CA . ILE A 1 100 ? 0.095 -3.140 -3.767 1.00 93.94 100 ILE A CA 1
ATOM 820 C C . ILE A 1 100 ? -1.404 -3.362 -4.036 1.00 93.94 100 ILE A C 1
ATOM 822 O O . ILE A 1 100 ? -1.801 -3.437 -5.201 1.00 93.94 100 ILE A O 1
ATOM 826 N N . PRO A 1 101 ? -2.258 -3.436 -2.998 1.00 96.81 101 PRO A N 1
ATOM 827 C CA . PRO A 1 101 ? -3.693 -3.642 -3.165 1.00 96.81 101 PRO A CA 1
ATOM 828 C C . PRO A 1 101 ? -4.411 -2.365 -3.626 1.00 96.81 101 PRO A C 1
ATOM 830 O O . PRO A 1 101 ? -3.873 -1.257 -3.550 1.00 96.81 101 PRO A O 1
ATOM 833 N N . GLU A 1 102 ? -5.679 -2.498 -4.024 1.00 97.44 102 GLU A N 1
ATOM 834 C CA . GLU A 1 102 ? -6.539 -1.373 -4.433 1.00 97.44 102 GLU A CA 1
ATOM 835 C C . GLU A 1 102 ? -6.729 -0.289 -3.358 1.00 97.44 102 GLU A C 1
ATOM 837 O O . GLU A 1 102 ? -7.071 0.856 -3.659 1.00 97.44 102 GLU A O 1
ATOM 842 N N . SER A 1 103 ? -6.537 -0.638 -2.085 1.00 97.06 103 SER A N 1
ATOM 843 C CA . SER A 1 103 ? -6.804 0.25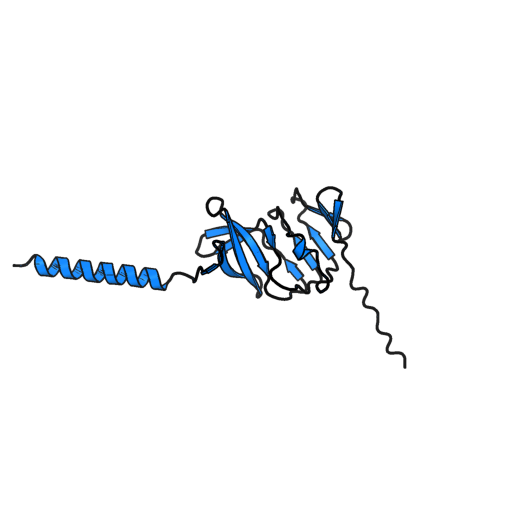4 -0.962 1.00 97.06 103 SER A CA 1
ATOM 844 C C . SER A 1 103 ? -5.741 1.328 -0.774 1.00 97.06 103 SER A C 1
ATOM 846 O O . SER A 1 103 ? -6.053 2.361 -0.175 1.00 97.06 103 SER A O 1
ATOM 848 N N . ILE A 1 104 ? -4.526 1.103 -1.282 1.00 96.06 104 ILE A N 1
ATOM 849 C CA . ILE A 1 104 ? -3.390 2.005 -1.115 1.00 96.06 104 ILE A CA 1
ATOM 850 C C . ILE A 1 104 ? -3.584 3.260 -1.957 1.00 96.06 104 ILE A C 1
ATOM 852 O O . ILE A 1 104 ? -3.690 3.211 -3.182 1.00 96.06 104 ILE A O 1
ATOM 856 N N . LYS A 1 105 ? -3.589 4.396 -1.259 1.00 95.62 105 LYS A N 1
ATOM 857 C CA . LYS A 1 105 ? -3.723 5.744 -1.810 1.00 95.62 105 LYS A CA 1
ATOM 858 C C . LYS A 1 105 ? -2.413 6.518 -1.791 1.00 95.62 105 LYS A C 1
ATOM 860 O O . LYS A 1 105 ? -2.238 7.437 -2.587 1.00 95.62 105 LYS A O 1
ATOM 865 N N . ASN A 1 106 ? -1.514 6.161 -0.880 1.00 92.94 106 ASN A N 1
ATOM 866 C CA . ASN A 1 106 ? -0.252 6.851 -0.692 1.00 92.94 106 ASN A CA 1
ATOM 867 C C . ASN A 1 106 ? 0.884 5.863 -0.403 1.00 92.94 106 ASN A C 1
ATOM 869 O O . ASN A 1 106 ? 0.696 4.873 0.303 1.00 92.94 106 ASN A O 1
ATOM 873 N N . ILE A 1 107 ? 2.061 6.147 -0.947 1.00 89.19 107 ILE A N 1
ATOM 874 C CA . ILE A 1 107 ? 3.307 5.445 -0.647 1.00 89.19 107 ILE A CA 1
ATOM 875 C C . ILE A 1 107 ? 4.307 6.547 -0.326 1.00 89.19 107 ILE A C 1
ATOM 877 O O . ILE A 1 107 ? 4.505 7.431 -1.152 1.00 89.19 107 ILE A O 1
ATOM 881 N N . ASP A 1 108 ? 4.873 6.537 0.878 1.00 83.94 108 ASP A N 1
ATOM 882 C CA . ASP A 1 108 ? 5.851 7.552 1.289 1.00 83.94 108 ASP A CA 1
ATOM 883 C C . ASP A 1 108 ? 7.087 7.472 0.375 1.00 83.94 108 ASP A C 1
ATOM 885 O O . ASP A 1 108 ? 7.658 6.398 0.209 1.00 83.94 108 ASP A O 1
ATOM 889 N N . ASP A 1 109 ? 7.536 8.588 -0.199 1.00 69.88 109 ASP A N 1
ATOM 890 C CA . ASP A 1 109 ? 8.701 8.635 -1.097 1.00 69.88 109 ASP A CA 1
ATOM 891 C C . ASP A 1 109 ? 9.982 8.099 -0.428 1.00 69.88 109 ASP A C 1
ATOM 893 O O . ASP A 1 109 ? 10.884 7.582 -1.089 1.00 69.88 109 ASP A O 1
ATOM 897 N N . ARG A 1 110 ? 10.065 8.147 0.911 1.00 70.12 110 ARG A N 1
ATOM 898 C CA . ARG A 1 110 ? 11.164 7.538 1.682 1.00 70.12 110 ARG A CA 1
ATOM 899 C C . ARG A 1 110 ? 11.141 6.024 1.645 1.00 70.12 110 ARG A C 1
ATOM 901 O O . ARG A 1 110 ? 12.198 5.419 1.838 1.00 70.12 110 ARG A O 1
ATOM 908 N N . VAL A 1 111 ? 9.968 5.425 1.408 1.00 64.25 111 VAL A N 1
ATOM 909 C CA . VAL A 1 111 ? 9.864 4.039 0.958 1.00 64.25 111 VAL A CA 1
ATOM 910 C C . VAL A 1 111 ? 10.777 3.925 -0.249 1.00 64.25 111 VAL A C 1
ATOM 912 O O . VAL A 1 111 ? 11.819 3.317 -0.101 1.00 64.25 111 VAL A O 1
ATOM 915 N N . MET A 1 112 ? 10.519 4.652 -1.331 1.00 59.97 112 MET A N 1
ATOM 916 C CA . MET A 1 112 ? 11.220 4.533 -2.619 1.00 59.97 112 MET A CA 1
ATOM 917 C C . MET A 1 112 ? 12.706 4.923 -2.626 1.00 59.97 112 MET A C 1
ATOM 919 O O . MET A 1 112 ? 13.427 4.548 -3.550 1.00 59.97 112 MET A O 1
ATOM 923 N N . ASN A 1 113 ? 13.202 5.607 -1.588 1.00 60.59 113 ASN A N 1
ATOM 924 C CA . ASN A 1 113 ? 14.638 5.773 -1.345 1.00 60.59 113 ASN A CA 1
ATOM 925 C C . ASN A 1 113 ? 15.245 4.457 -0.807 1.00 60.59 113 ASN A C 1
ATOM 927 O O . ASN A 1 113 ? 15.472 4.254 0.394 1.00 60.59 113 ASN A O 1
ATOM 931 N N . TRP A 1 114 ? 15.385 3.500 -1.718 1.00 60.34 114 TRP A N 1
ATOM 932 C CA . TRP A 1 114 ? 15.648 2.088 -1.467 1.00 60.34 114 TRP A CA 1
ATOM 933 C C . TRP A 1 114 ? 17.122 1.698 -1.700 1.00 60.34 114 TRP A C 1
ATOM 935 O O . TRP A 1 114 ? 17.407 0.659 -2.288 1.00 60.34 114 TRP A O 1
ATOM 945 N N . ASP A 1 115 ? 18.085 2.445 -1.153 1.00 53.62 115 ASP A N 1
ATOM 946 C CA . ASP A 1 115 ? 19.518 2.072 -1.239 1.00 53.62 115 ASP A CA 1
ATOM 947 C C . ASP A 1 115 ? 19.839 0.668 -0.680 1.00 53.62 115 ASP A C 1
ATOM 949 O O . ASP A 1 115 ? 20.889 0.095 -0.962 1.00 53.62 115 ASP A O 1
ATOM 953 N N . ARG A 1 116 ? 18.925 0.087 0.107 1.00 57.03 116 ARG A N 1
ATOM 954 C CA . ARG A 1 116 ? 19.035 -1.265 0.674 1.00 57.03 116 ARG A CA 1
ATOM 955 C C . ARG A 1 116 ? 17.913 -2.229 0.267 1.00 57.03 116 ARG A C 1
ATOM 957 O O . ARG A 1 116 ? 17.978 -3.385 0.658 1.00 57.03 116 ARG A O 1
ATOM 964 N N . CYS A 1 117 ? 16.909 -1.778 -0.493 1.00 61.50 117 CYS A N 1
ATOM 965 C CA . CYS A 1 117 ? 15.769 -2.605 -0.904 1.00 61.50 117 CYS A CA 1
ATOM 966 C C . CYS A 1 117 ? 15.733 -2.716 -2.430 1.00 61.50 117 CYS A C 1
ATOM 968 O O . CYS A 1 117 ? 15.144 -1.885 -3.116 1.00 61.50 117 CYS A O 1
ATOM 970 N N . LYS A 1 118 ? 16.367 -3.735 -2.997 1.00 71.69 118 LYS A N 1
ATOM 971 C CA . LYS A 1 118 ? 16.316 -3.938 -4.449 1.00 71.69 118 LYS A CA 1
ATOM 972 C C . LYS A 1 118 ? 15.038 -4.693 -4.804 1.00 71.69 118 LYS A C 1
ATOM 974 O O . LYS A 1 118 ? 15.045 -5.917 -4.831 1.00 71.69 118 LYS A O 1
ATOM 979 N N . ILE A 1 119 ? 13.942 -3.962 -5.025 1.00 80.19 119 ILE A N 1
ATOM 980 C CA . ILE A 1 119 ? 12.709 -4.589 -5.505 1.00 80.19 119 ILE A CA 1
ATOM 981 C C . ILE A 1 119 ? 12.885 -4.938 -6.975 1.00 80.19 119 ILE A C 1
ATOM 983 O O . ILE A 1 119 ? 13.134 -4.072 -7.811 1.00 80.19 119 ILE A O 1
ATOM 987 N N . ASN A 1 120 ? 12.730 -6.222 -7.269 1.00 86.38 120 ASN A N 1
ATOM 988 C CA . ASN A 1 120 ? 12.880 -6.802 -8.597 1.00 86.38 120 ASN A CA 1
ATOM 989 C C . ASN A 1 120 ? 11.578 -6.749 -9.385 1.00 86.38 120 ASN A C 1
ATOM 991 O O . ASN A 1 120 ? 11.599 -6.759 -10.612 1.00 86.38 120 ASN A O 1
ATOM 995 N N . TYR A 1 121 ? 10.446 -6.750 -8.679 1.00 89.31 121 TYR A N 1
ATOM 996 C CA . TYR A 1 121 ? 9.138 -6.765 -9.308 1.00 89.31 121 TYR A CA 1
ATOM 997 C C . TYR A 1 121 ? 8.055 -6.165 -8.414 1.00 89.31 121 TYR A C 1
ATOM 999 O O . TYR A 1 121 ? 7.877 -6.566 -7.262 1.00 89.31 121 TYR A O 1
ATOM 1007 N N . ILE A 1 122 ? 7.276 -5.241 -8.963 1.00 90.94 122 ILE A N 1
ATOM 1008 C CA . ILE A 1 122 ? 6.103 -4.671 -8.310 1.00 90.94 122 ILE A CA 1
ATOM 1009 C C . ILE A 1 122 ? 4.864 -5.078 -9.093 1.00 90.94 122 ILE A C 1
ATOM 1011 O O . ILE A 1 122 ? 4.776 -4.892 -10.302 1.00 90.94 122 ILE A O 1
ATOM 1015 N N . SER A 1 123 ? 3.874 -5.598 -8.382 1.00 94.75 123 SER A N 1
ATOM 1016 C CA . SER A 1 123 ? 2.527 -5.828 -8.893 1.00 94.75 123 SER A CA 1
ATOM 1017 C C . SER A 1 123 ? 1.552 -4.909 -8.174 1.00 94.75 123 SER A C 1
ATOM 1019 O O . SER A 1 123 ? 1.685 -4.640 -6.979 1.00 94.75 123 SER A O 1
ATOM 1021 N N . VAL A 1 124 ? 0.574 -4.406 -8.915 1.00 96.62 124 VAL A N 1
ATOM 1022 C CA . VAL A 1 124 ? -0.477 -3.543 -8.385 1.00 96.62 124 VAL A CA 1
ATOM 1023 C C . VAL A 1 124 ? -1.812 -4.166 -8.757 1.00 96.62 124 VAL A C 1
ATOM 1025 O O . VAL A 1 124 ? -1.971 -4.657 -9.875 1.00 96.62 124 VAL A O 1
ATOM 1028 N N . ASP A 1 125 ? -2.753 -4.166 -7.819 1.00 97.44 125 ASP A N 1
ATOM 1029 C CA . ASP A 1 125 ? -4.134 -4.560 -8.083 1.00 97.44 125 ASP A CA 1
ATOM 1030 C C . ASP A 1 125 ? -4.694 -3.753 -9.271 1.00 97.44 125 ASP A C 1
ATOM 1032 O O . ASP A 1 125 ? -4.593 -2.522 -9.259 1.00 97.44 125 ASP A O 1
ATOM 1036 N N . PRO A 1 126 ? -5.298 -4.393 -10.290 1.00 96.25 126 PRO A N 1
ATOM 1037 C CA . PRO A 1 126 ? -5.821 -3.692 -11.464 1.00 96.25 126 PRO A CA 1
ATOM 1038 C C . PRO A 1 126 ? -6.934 -2.684 -11.136 1.00 96.25 126 PRO A C 1
ATOM 1040 O O . PRO A 1 126 ? -7.205 -1.794 -11.940 1.00 96.25 126 PRO A O 1
ATOM 1043 N N . ASN A 1 127 ? -7.574 -2.796 -9.969 1.00 96.81 127 ASN A N 1
ATOM 1044 C CA . ASN A 1 127 ? -8.581 -1.845 -9.501 1.00 96.81 127 ASN A CA 1
ATOM 1045 C C . ASN A 1 127 ? -7.977 -0.648 -8.751 1.00 96.81 127 ASN A C 1
ATOM 1047 O O . ASN A 1 127 ? -8.710 0.274 -8.376 1.00 96.81 127 ASN A O 1
ATOM 1051 N N . ASN A 1 128 ? -6.657 -0.623 -8.525 1.00 97.25 128 ASN A N 1
ATOM 1052 C CA . ASN A 1 128 ? -6.003 0.539 -7.943 1.00 97.25 128 ASN A CA 1
ATOM 1053 C C . ASN A 1 128 ? -6.054 1.714 -8.936 1.00 97.25 128 ASN A C 1
ATOM 1055 O O . ASN A 1 128 ? -5.495 1.672 -10.026 1.00 97.25 128 ASN A O 1
ATOM 1059 N N . LYS A 1 129 ? -6.744 2.791 -8.547 1.00 95.81 129 LYS A N 1
ATOM 1060 C CA . LYS A 1 129 ? -6.961 3.969 -9.407 1.00 95.81 129 LYS A CA 1
ATOM 1061 C C . LYS A 1 129 ? -5.803 4.968 -9.394 1.00 95.81 129 LYS A C 1
ATOM 1063 O O . LYS A 1 129 ? -5.839 5.941 -10.139 1.00 95.81 129 LYS A O 1
ATOM 1068 N N . ILE A 1 130 ? -4.840 4.789 -8.494 1.00 96.25 130 ILE A N 1
ATOM 1069 C CA . ILE A 1 130 ? -3.762 5.752 -8.236 1.00 96.25 130 ILE A CA 1
ATOM 1070 C C . ILE A 1 130 ? -2.448 5.220 -8.791 1.00 96.25 130 ILE A C 1
ATOM 1072 O O . ILE A 1 130 ? -1.713 5.954 -9.453 1.00 96.25 130 ILE A O 1
ATOM 1076 N N . PHE A 1 131 ? -2.179 3.944 -8.536 1.00 96.06 131 PHE A N 1
ATOM 1077 C CA . PHE A 1 131 ? -0.962 3.270 -8.944 1.00 96.06 131 PHE A CA 1
ATOM 1078 C C . PHE A 1 131 ? -1.252 2.233 -10.018 1.00 96.06 131 PHE A C 1
ATOM 1080 O O . PHE A 1 131 ? -2.322 1.633 -10.044 1.00 96.06 131 PHE A O 1
ATOM 1087 N N . ASN A 1 132 ? -0.274 1.987 -10.879 1.00 96.88 132 ASN A N 1
ATOM 1088 C CA . ASN A 1 132 ? -0.284 0.843 -11.781 1.00 96.88 132 ASN A CA 1
ATOM 1089 C C . ASN A 1 132 ? 1.117 0.239 -11.881 1.00 96.88 132 ASN A C 1
ATOM 1091 O O . ASN A 1 132 ? 2.109 0.881 -11.528 1.00 96.88 132 ASN A O 1
ATOM 1095 N N . SER A 1 133 ? 1.174 -1.010 -12.339 1.00 95.44 133 SER A N 1
ATOM 1096 C CA . SER A 1 133 ? 2.427 -1.675 -12.681 1.00 95.44 133 SER A CA 1
ATOM 1097 C C . SER A 1 133 ? 2.501 -1.914 -14.183 1.00 95.44 133 SER A C 1
ATOM 1099 O O . SER A 1 133 ? 1.534 -2.391 -14.780 1.00 95.44 133 SER A O 1
ATOM 1101 N N . LYS A 1 134 ? 3.651 -1.587 -14.779 1.00 95.06 134 LYS A N 1
ATOM 1102 C CA . LYS A 1 134 ? 3.997 -1.919 -16.167 1.00 95.06 134 LYS A CA 1
ATOM 1103 C C . LYS A 1 134 ? 5.381 -2.552 -16.150 1.00 95.06 134 LYS A C 1
ATOM 1105 O O . LYS A 1 134 ? 6.313 -1.956 -15.616 1.00 95.06 134 LYS A O 1
ATOM 1110 N N . ASP A 1 135 ? 5.488 -3.773 -16.665 1.00 92.12 135 ASP A N 1
ATOM 1111 C CA . ASP A 1 135 ? 6.735 -4.551 -16.702 1.00 92.12 135 ASP A CA 1
ATOM 1112 C C . ASP A 1 135 ? 7.436 -4.676 -15.334 1.00 92.12 135 ASP A C 1
ATOM 1114 O O . ASP A 1 135 ? 8.658 -4.680 -15.237 1.00 92.12 135 ASP A O 1
ATOM 1118 N N . GLY A 1 136 ? 6.655 -4.751 -14.248 1.00 91.38 136 GLY A N 1
ATOM 1119 C CA . GLY A 1 136 ? 7.177 -4.847 -12.881 1.00 91.38 136 GLY A CA 1
ATOM 1120 C C . GLY A 1 136 ? 7.616 -3.517 -12.260 1.00 91.38 136 GLY A C 1
ATOM 1121 O O . GLY A 1 136 ? 7.955 -3.494 -11.078 1.00 91.38 136 GLY A O 1
ATOM 1122 N N . ASN A 1 137 ? 7.568 -2.415 -13.008 1.00 91.81 137 ASN A N 1
ATOM 1123 C CA . ASN A 1 137 ? 7.849 -1.067 -12.523 1.00 91.81 137 ASN A CA 1
ATOM 1124 C C . ASN A 1 137 ? 6.586 -0.401 -11.985 1.00 91.81 137 ASN A C 1
ATOM 1126 O O . ASN A 1 137 ? 5.481 -0.676 -12.450 1.00 91.81 137 ASN A O 1
ATOM 1130 N N . LEU A 1 138 ? 6.744 0.517 -11.035 1.00 92.94 138 LEU A N 1
ATOM 1131 C CA . LEU A 1 138 ? 5.624 1.189 -10.384 1.00 92.94 138 LEU A CA 1
ATOM 1132 C C . LEU A 1 138 ? 5.431 2.603 -10.927 1.00 92.94 138 LEU A C 1
ATOM 1134 O O . LEU A 1 138 ? 6.355 3.421 -10.934 1.00 92.94 138 LEU A O 1
ATOM 1138 N N . TYR A 1 139 ? 4.192 2.900 -11.305 1.00 94.56 139 TYR A N 1
ATOM 1139 C CA . TYR A 1 139 ? 3.766 4.187 -11.836 1.00 94.56 139 TYR A CA 1
ATOM 1140 C C . TYR A 1 139 ? 2.648 4.794 -10.992 1.00 94.56 139 TYR A C 1
ATOM 1142 O O . TYR A 1 139 ? 1.826 4.081 -10.412 1.00 94.56 139 TYR A O 1
ATOM 1150 N N . LYS A 1 140 ? 2.576 6.126 -10.992 1.00 94.62 140 LYS A N 1
ATOM 1151 C CA . LYS A 1 140 ? 1.419 6.904 -10.536 1.00 94.62 140 LYS A CA 1
ATOM 1152 C C . LYS A 1 140 ? 0.873 7.683 -11.727 1.00 94.62 140 LYS A C 1
ATOM 1154 O O . LYS A 1 140 ? 1.516 8.615 -12.209 1.00 94.62 140 LYS A O 1
ATOM 1159 N N . GLY A 1 141 ? -0.283 7.265 -12.240 1.00 90.19 141 GLY A N 1
ATOM 1160 C CA . GLY A 1 141 ? -0.702 7.655 -13.590 1.00 90.19 141 GLY A CA 1
ATOM 1161 C C . GLY A 1 141 ? 0.321 7.179 -14.630 1.00 90.19 141 GLY A C 1
ATOM 1162 O O . GLY A 1 141 ? 0.640 5.992 -14.673 1.00 90.19 141 GLY A O 1
ATOM 1163 N N . ASP A 1 142 ? 0.864 8.102 -15.426 1.00 91.75 142 ASP A N 1
ATOM 1164 C CA . ASP A 1 142 ? 1.902 7.810 -16.430 1.00 91.75 142 ASP A CA 1
ATOM 1165 C C . ASP A 1 142 ? 3.334 8.085 -15.947 1.00 91.75 142 ASP A C 1
ATOM 1167 O O . ASP A 1 142 ? 4.298 7.802 -16.656 1.00 91.75 142 ASP A O 1
ATOM 1171 N N . SER A 1 143 ? 3.503 8.615 -14.734 1.00 94.19 143 SER A N 1
ATOM 1172 C CA . SER A 1 143 ? 4.823 8.903 -14.173 1.00 94.19 143 SER A CA 1
ATOM 1173 C C . SER A 1 143 ? 5.418 7.664 -13.517 1.00 94.19 143 SER A C 1
ATOM 1175 O O . SER A 1 143 ? 4.812 7.097 -12.605 1.00 94.19 143 SER A O 1
ATOM 1177 N N . LEU A 1 144 ? 6.615 7.270 -13.956 1.00 92.00 144 LEU A N 1
ATOM 1178 C CA . LEU A 1 144 ? 7.424 6.257 -13.282 1.00 92.00 144 LEU A CA 1
ATOM 1179 C C . LEU A 1 144 ? 7.847 6.801 -11.915 1.00 92.00 144 LEU A C 1
ATOM 1181 O O . LEU A 1 144 ? 8.488 7.849 -11.844 1.00 92.00 144 LEU A O 1
ATOM 1185 N N . ILE A 1 145 ? 7.480 6.098 -10.846 1.00 89.50 145 ILE A N 1
ATOM 1186 C CA . ILE A 1 145 ? 7.863 6.465 -9.475 1.00 89.50 145 ILE A CA 1
ATOM 1187 C C . ILE A 1 145 ? 8.884 5.494 -8.887 1.00 89.50 145 ILE A C 1
ATOM 1189 O O . ILE A 1 145 ? 9.662 5.883 -8.021 1.00 89.50 145 ILE A O 1
ATOM 1193 N N . TYR A 1 146 ? 8.940 4.258 -9.393 1.00 87.12 146 TYR A N 1
ATOM 1194 C CA . TYR A 1 146 ? 10.009 3.333 -9.048 1.00 87.12 146 TYR A CA 1
ATOM 1195 C C . TYR A 1 146 ? 10.334 2.364 -10.187 1.00 87.12 146 TYR A C 1
ATOM 1197 O O . TYR A 1 146 ? 9.451 1.672 -10.701 1.00 87.12 146 TYR A O 1
ATOM 1205 N N . GLU A 1 147 ? 11.620 2.296 -10.528 1.00 88.25 147 GLU A N 1
ATOM 1206 C CA . GLU A 1 147 ? 12.186 1.317 -11.453 1.00 88.25 147 GLU A CA 1
ATOM 1207 C C . GLU A 1 147 ? 12.654 0.082 -10.680 1.00 88.25 147 GLU A C 1
ATOM 1209 O O . GLU A 1 147 ? 13.598 0.144 -9.885 1.00 88.25 147 GLU A O 1
ATOM 1214 N N . ALA A 1 148 ? 11.987 -1.041 -10.923 1.00 86.44 148 ALA A N 1
ATOM 1215 C CA . ALA A 1 148 ? 12.359 -2.321 -10.366 1.00 86.44 148 ALA A CA 1
ATOM 1216 C C . ALA A 1 148 ? 13.642 -2.824 -11.018 1.00 86.44 148 ALA A C 1
ATOM 1218 O O . ALA A 1 148 ? 13.705 -3.117 -12.211 1.00 86.44 148 ALA A O 1
ATOM 1219 N N . LYS A 1 149 ? 14.694 -2.926 -10.208 1.00 75.62 149 LYS A N 1
ATOM 1220 C CA . LYS A 1 149 ? 15.960 -3.500 -10.643 1.00 75.62 149 LYS A CA 1
ATOM 1221 C C . LYS A 1 149 ? 15.860 -4.982 -10.399 1.00 75.62 149 LYS A C 1
ATOM 1223 O O . LYS A 1 149 ? 16.086 -5.412 -9.276 1.00 75.62 149 LYS A O 1
ATOM 1228 N N . ALA A 1 150 ? 15.515 -5.747 -11.431 1.00 63.28 150 ALA A N 1
ATOM 1229 C CA . ALA A 1 150 ? 15.660 -7.189 -11.367 1.00 63.28 150 ALA A CA 1
ATOM 1230 C C . ALA A 1 150 ? 17.054 -7.505 -10.809 1.00 63.28 150 ALA A C 1
ATOM 1232 O O . ALA A 1 150 ? 18.057 -7.020 -11.337 1.00 63.28 150 ALA A O 1
ATOM 1233 N N . ASN A 1 151 ? 17.120 -8.303 -9.745 1.00 56.88 151 ASN A N 1
ATOM 1234 C CA . ASN A 1 151 ? 18.308 -9.057 -9.397 1.00 56.88 151 ASN A CA 1
ATOM 1235 C C . ASN A 1 151 ? 18.573 -9.973 -10.596 1.00 56.88 151 ASN A C 1
ATOM 1237 O O . ASN A 1 151 ? 18.199 -11.146 -10.608 1.00 56.88 151 ASN A O 1
ATOM 1241 N N . ILE A 1 152 ? 19.211 -9.424 -11.634 1.00 49.88 152 ILE A N 1
ATOM 1242 C CA . ILE A 1 152 ? 20.112 -10.193 -12.464 1.00 49.88 152 ILE A CA 1
ATOM 1243 C C . ILE A 1 152 ? 21.053 -10.747 -11.409 1.00 49.88 152 ILE A C 1
ATOM 1245 O O . ILE A 1 152 ? 21.792 -9.992 -10.776 1.00 49.88 152 ILE A O 1
ATOM 1249 N N . LYS A 1 153 ? 20.910 -12.035 -11.088 1.00 47.44 153 LYS A N 1
ATOM 1250 C CA . LYS A 1 153 ? 22.008 -12.734 -10.449 1.00 47.44 153 LYS A CA 1
ATOM 1251 C C . LYS A 1 153 ? 23.168 -12.440 -11.386 1.00 47.44 153 LYS A C 1
ATOM 1253 O O . LYS A 1 153 ? 23.171 -12.923 -12.514 1.00 47.44 153 LYS A O 1
ATOM 1258 N N . GLU A 1 154 ? 24.069 -11.551 -10.987 1.00 48.28 154 GLU A N 1
ATOM 1259 C CA . GLU A 1 154 ? 25.427 -11.670 -11.466 1.00 48.28 154 GLU A CA 1
ATOM 1260 C C . GLU A 1 154 ? 25.781 -13.085 -11.033 1.00 48.28 154 GLU A C 1
ATOM 1262 O O . GLU A 1 154 ? 25.934 -13.355 -9.839 1.00 48.28 154 GLU A O 1
ATOM 1267 N N . ASP A 1 155 ? 25.699 -14.022 -11.980 1.00 46.56 155 ASP A N 1
ATOM 1268 C CA . ASP A 1 155 ? 26.367 -15.298 -11.859 1.00 46.56 155 ASP A CA 1
ATOM 1269 C C . ASP A 1 155 ? 27.803 -14.907 -11.546 1.00 46.56 155 ASP A C 1
ATOM 1271 O O . ASP A 1 155 ? 28.554 -14.443 -12.408 1.00 46.56 155 ASP A O 1
ATOM 1275 N N . TYR A 1 156 ? 28.131 -14.956 -10.258 1.00 45.00 156 TYR A N 1
ATOM 1276 C CA . TYR A 1 156 ? 29.490 -14.854 -9.793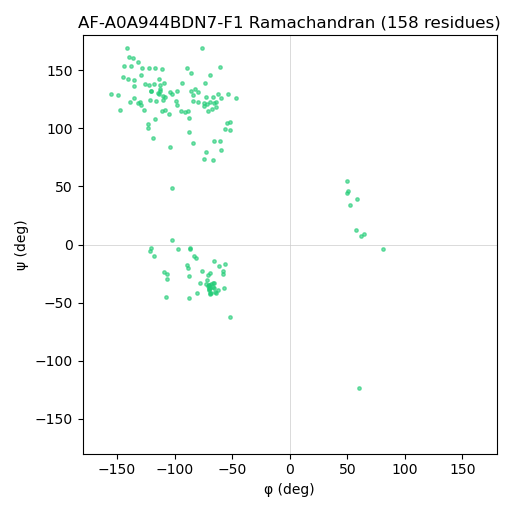 1.00 45.00 156 TYR A CA 1
ATOM 1277 C C . TYR A 1 156 ? 30.134 -16.123 -10.332 1.00 45.00 156 TYR A C 1
ATOM 1279 O O . TYR A 1 156 ? 30.035 -17.198 -9.740 1.00 45.00 156 TYR A O 1
ATOM 1287 N N . ASN A 1 157 ? 30.663 -16.009 -11.549 1.00 45.28 157 ASN A N 1
ATOM 1288 C CA . ASN A 1 157 ? 31.572 -16.969 -12.126 1.00 45.28 157 ASN A CA 1
ATOM 1289 C C . ASN A 1 157 ? 32.782 -16.999 -11.194 1.00 45.28 157 ASN A C 1
ATOM 1291 O O . ASN A 1 157 ? 33.741 -16.254 -11.388 1.00 45.28 157 ASN A O 1
ATOM 1295 N N . ASP A 1 158 ? 32.736 -17.870 -10.189 1.00 49.31 158 ASP A N 1
ATOM 1296 C CA . ASP A 1 158 ? 33.939 -18.453 -9.611 1.00 49.31 158 ASP A CA 1
ATOM 1297 C C . ASP A 1 158 ? 34.575 -19.340 -10.696 1.00 49.31 158 ASP A C 1
ATOM 1299 O O . ASP A 1 158 ? 34.522 -20.568 -10.667 1.00 49.31 158 ASP A O 1
ATOM 1303 N N . GLU A 1 159 ? 35.158 -18.694 -11.705 1.00 47.59 159 GLU A N 1
ATOM 1304 C CA . GLU A 1 159 ? 36.178 -19.279 -12.563 1.00 47.59 159 GLU A CA 1
ATOM 1305 C C . GLU A 1 159 ? 37.541 -18.713 -12.151 1.00 47.59 159 GLU A C 1
ATOM 1307 O O . GLU A 1 159 ? 38.029 -17.747 -12.738 1.00 47.59 159 GLU A O 1
ATOM 1312 N N . LYS A 1 160 ? 38.139 -19.330 -11.125 1.00 42.34 160 LYS A N 1
ATOM 1313 C CA . LYS A 1 160 ? 39.456 -20.007 -11.135 1.00 42.34 160 LYS A CA 1
ATOM 1314 C C . LYS A 1 160 ? 40.146 -20.007 -9.778 1.00 42.34 160 LYS A C 1
ATOM 1316 O O . LYS A 1 160 ? 40.424 -18.914 -9.244 1.00 42.34 160 LYS A O 1
#

Mean predicted aligned error: 12.59 Å

Foldseek 3Di:
DPPPVVVVVVVVVVVVVVVVVVVPDDDQDQDPNWTWDWDDDPNWIWIWTDPDPVQLEIEIETPEEDQEEEDDQWDDDPNDIHGYAEYEYPDQYAYQEYEAELNHPYYPLVVQVHPPHQHQAYQYHPNNPQWHDDPRFIDGVPHGSHDRDHCPVPPPPPPD

Solvent-accessible surface area (backbone atoms only — not comparable to full-atom values): 9092 Å² total; per-residue (Å²): 142,74,68,69,66,60,57,54,57,54,53,53,54,50,53,53,50,55,55,54,60,62,72,72,58,76,82,71,46,77,53,95,90,38,50,34,43,75,48,72,54,96,91,37,55,26,43,34,33,61,75,35,79,89,81,30,30,27,30,39,22,55,67,60,67,37,54,70,40,70,53,63,43,56,50,76,57,92,96,38,73,30,41,29,32,28,44,42,59,81,49,78,44,41,27,41,31,40,39,44,37,50,46,46,76,45,67,43,67,69,42,70,64,38,94,69,29,62,33,33,30,33,47,42,36,89,77,20,88,54,42,41,50,59,97,28,21,36,22,50,73,90,44,80,72,42,81,41,49,56,78,68,72,74,75,77,74,86,81,128

pLDDT: mean 74.67, std 19.76, range [35.38, 97.44]

Sequence (160 aa):
MKYIATIICTAVGLLALITYVHMLMPTEKQLDNKFIFEQKVNNVTMTFSYINKQTKEVSMSPRYIQRNLIIPAEITHHNTRYRIVEFSKEYSLDCDTLFIPESIKNIDDRVMNWDRCKINYISVDPNNKIFNSKDGNLYKGDSLIYEAKANIKEDYNDEK

Nearest PDB structures (foldseek):
  4gt6-assembly1_A  TM=6.822E-01  e=4.047E-04  Faecalibacterium duncaniae